Protein AF-A0A2D4HIG0-F1 (afdb_monomer)

Nearest PDB structures (foldseek):
  9c3c-assembly1_b  TM=1.546E-01  e=6.619E+00  Oryctolagus cuniculus
  8yt8-assembly1_B  TM=1.401E-01  e=5.449E+00  Mus musculus

Secondary structure (DSSP, 8-state):
--------------PPP--------PPPPPPEEETTTTEEEETTTTEEEESSS--SS-EE--S---B-TTT-PBPPHHHHHHHHHHHHHHHTTPPPP------------------------

Organism: NCBI:txid129467

pLDDT: mean 74.49, std 21.29, range [37.88, 96.81]

Foldseek 3Di:
DDDDDDDDDDDDDDDDPPPPDDDDDDDQDDWDQPPPRQWTARPVQQWIDGDPDDDPDTDGHAPDWDADPPVRDTDDRVVVVVVVVVCCVVCPPPDDDPPPPPPPDDPPPPDDDDDDDDDDD

Mean predicted aligned error: 17.9 Å

Sequence (121 aa):
LLLPDDQGSSSPTTGRPEKLAPSSSIPTPEPVCVRGGLYEVDVANSECYPVYWNQSEKIPVMRGQWFIDGTWQPLEEEESNLIEEEHLRCFKGQQMQNFDTNVSKPIDRKEGGAQQLPLHS

Radius of gyration: 35.93 Å; Cα contacts (8 Å, |Δi|>4): 70; chains: 1; bounding box: 53×101×117 Å

Structure (mmCIF, N/CA/C/O backbone):
data_AF-A0A2D4HIG0-F1
#
_entry.id   AF-A0A2D4HIG0-F1
#
loop_
_atom_site.group_PDB
_atom_site.id
_atom_site.type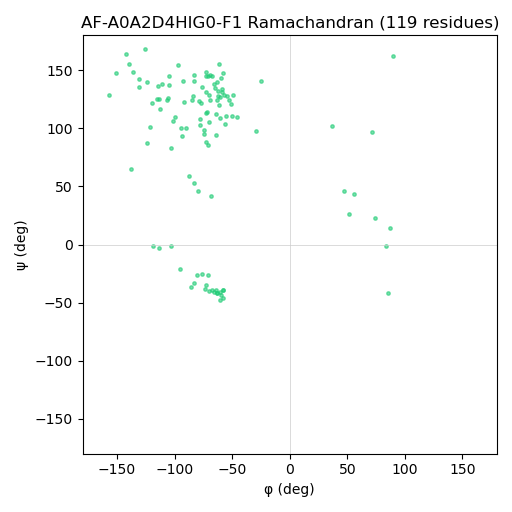_symbol
_atom_site.label_atom_id
_atom_site.label_alt_id
_atom_site.label_comp_id
_atom_site.label_asym_id
_atom_site.label_entity_id
_atom_site.label_seq_id
_atom_site.pdbx_PDB_ins_code
_atom_site.Cartn_x
_atom_site.Cartn_y
_atom_site.Cartn_z
_atom_site.occupancy
_atom_site.B_iso_or_equiv
_atom_site.auth_seq_id
_atom_site.auth_comp_id
_atom_site.auth_asym_id
_atom_site.auth_atom_id
_atom_site.pdbx_PDB_model_num
ATOM 1 N N . LEU A 1 1 ? 20.615 45.835 68.798 1.00 44.66 1 LEU A N 1
ATOM 2 C CA . LEU A 1 1 ? 19.617 44.745 68.695 1.00 44.66 1 LEU A CA 1
ATOM 3 C C . LEU A 1 1 ? 18.309 45.431 68.315 1.00 44.66 1 LEU A C 1
ATOM 5 O O . LEU A 1 1 ? 17.850 46.205 69.134 1.00 44.66 1 LEU A O 1
ATOM 9 N N . LEU A 1 2 ? 17.726 45.379 67.121 1.00 43.97 2 LEU A N 1
ATOM 10 C CA . LEU A 1 2 ? 17.791 44.534 65.923 1.00 43.97 2 LEU A CA 1
ATOM 11 C C . LEU A 1 2 ? 17.412 45.449 64.724 1.00 43.97 2 LEU A C 1
ATOM 13 O O . LEU A 1 2 ? 16.592 46.346 64.907 1.00 43.97 2 LEU A O 1
ATOM 17 N N . LEU A 1 3 ? 17.976 45.223 63.533 1.00 51.88 3 LEU A N 1
ATOM 18 C CA . LEU A 1 3 ? 17.460 45.749 62.252 1.00 51.88 3 LEU A CA 1
ATOM 19 C C . LEU A 1 3 ? 16.343 44.823 61.732 1.00 51.88 3 LEU A C 1
ATOM 21 O O . LEU A 1 3 ? 16.431 43.617 61.976 1.00 51.88 3 LEU A O 1
ATOM 25 N N . PRO A 1 4 ? 15.318 45.368 61.054 1.00 56.06 4 PRO A N 1
ATOM 26 C CA . PRO A 1 4 ? 14.810 44.786 59.788 1.00 56.06 4 PRO A CA 1
ATOM 27 C C . PRO A 1 4 ? 14.393 45.886 58.772 1.00 56.06 4 PRO A C 1
ATOM 29 O O . PRO A 1 4 ? 14.202 47.030 59.178 1.00 56.06 4 PRO A O 1
ATOM 32 N N . ASP A 1 5 ? 14.190 45.719 57.462 1.00 47.59 5 ASP A N 1
ATOM 33 C CA . ASP A 1 5 ? 14.304 44.656 56.441 1.00 47.59 5 ASP A CA 1
ATOM 34 C C . ASP A 1 5 ? 14.449 45.415 55.090 1.00 47.59 5 ASP A C 1
ATOM 36 O O . ASP A 1 5 ? 13.863 46.483 54.906 1.00 47.59 5 ASP A O 1
ATOM 40 N N . ASP A 1 6 ? 15.456 45.099 54.278 1.00 48.84 6 ASP A N 1
ATOM 41 C CA . ASP A 1 6 ? 15.392 44.327 53.018 1.00 48.84 6 ASP A CA 1
ATOM 42 C C . ASP A 1 6 ? 14.744 45.014 51.787 1.00 48.84 6 ASP A C 1
ATOM 44 O O . ASP A 1 6 ? 13.535 45.072 51.586 1.00 48.84 6 ASP A O 1
ATOM 48 N N . GLN A 1 7 ? 15.646 45.563 50.967 1.00 42.78 7 GLN A N 1
ATOM 49 C CA . GLN A 1 7 ? 15.738 45.475 49.505 1.00 42.78 7 GLN A CA 1
ATOM 50 C C . GLN A 1 7 ? 14.446 45.456 48.651 1.00 42.78 7 GLN A C 1
ATOM 52 O O . GLN A 1 7 ? 13.841 44.426 48.366 1.00 42.78 7 GLN A O 1
ATOM 57 N N . GLY A 1 8 ? 14.128 46.610 48.051 1.00 43.75 8 GLY A N 1
ATOM 58 C CA . GLY A 1 8 ? 13.268 46.681 46.869 1.00 43.75 8 GLY A CA 1
ATOM 59 C C . GLY A 1 8 ? 13.974 46.106 45.635 1.00 43.75 8 GLY A C 1
ATOM 60 O O . GLY A 1 8 ? 14.852 46.753 45.066 1.00 43.75 8 GLY A O 1
ATOM 61 N N . SER A 1 9 ? 13.581 44.902 45.219 1.00 46.81 9 SER A N 1
ATOM 62 C CA . SER A 1 9 ? 13.991 44.275 43.957 1.00 46.81 9 SER A CA 1
ATOM 63 C C . SER A 1 9 ? 12.893 44.449 42.903 1.00 46.81 9 SER A C 1
ATOM 65 O O . SER A 1 9 ? 11.812 43.865 42.995 1.00 46.81 9 SER A O 1
ATOM 67 N N . SER A 1 10 ? 13.157 45.278 41.894 1.00 49.78 10 SER A N 1
ATOM 68 C CA . SER A 1 10 ? 12.337 45.402 40.691 1.00 49.78 10 SER A CA 1
ATOM 69 C C . SER A 1 10 ? 12.627 44.232 39.746 1.00 49.78 10 SER A C 1
ATOM 71 O O . SER A 1 10 ? 13.676 44.162 39.111 1.00 49.78 10 SER A O 1
ATOM 73 N N . SER A 1 11 ? 11.679 43.304 39.622 1.00 50.84 11 SER A N 1
ATOM 74 C CA . SER A 1 11 ? 11.729 42.265 38.588 1.00 50.84 11 SER A CA 1
ATOM 75 C C . SER A 1 11 ? 11.125 42.799 37.283 1.00 50.84 11 SER A C 1
ATOM 77 O O . SER A 1 11 ? 9.965 43.219 37.294 1.00 50.84 11 SER A O 1
ATOM 79 N N . PRO A 1 12 ? 11.837 42.777 36.143 1.00 48.09 12 PRO A N 1
ATOM 80 C CA . PRO A 1 12 ? 11.195 42.952 34.851 1.00 48.09 12 PRO A CA 1
ATOM 81 C C . PRO A 1 12 ? 10.347 41.711 34.557 1.00 48.09 12 PRO A C 1
ATOM 83 O O . PRO A 1 12 ? 10.836 40.580 34.577 1.00 48.09 12 PRO A O 1
ATOM 86 N N . THR A 1 13 ? 9.055 41.927 34.302 1.00 41.81 13 THR A N 1
ATOM 87 C CA . THR A 1 13 ? 8.143 40.872 33.859 1.00 41.81 13 THR A CA 1
ATOM 88 C C . THR A 1 13 ? 8.666 40.322 32.531 1.00 41.81 13 THR A C 1
ATOM 90 O O . THR A 1 13 ? 8.712 41.012 31.512 1.00 41.81 13 THR A O 1
ATOM 93 N N . THR A 1 14 ? 9.186 39.098 32.576 1.00 42.59 14 THR A N 1
ATOM 94 C CA . THR A 1 14 ? 9.633 38.365 31.394 1.00 42.59 14 THR A CA 1
ATOM 95 C C . THR A 1 14 ? 8.403 38.112 30.537 1.00 42.59 14 THR A C 1
ATOM 97 O O . THR A 1 14 ? 7.489 37.392 30.940 1.00 42.59 14 THR A O 1
ATOM 100 N N . GLY A 1 15 ? 8.372 38.756 29.369 1.00 44.25 15 GLY A N 1
ATOM 101 C CA . GLY A 1 15 ? 7.360 38.537 28.350 1.00 44.25 15 GLY A CA 1
ATOM 102 C C . GLY A 1 15 ? 7.231 37.046 28.059 1.00 44.25 15 GLY A C 1
ATOM 103 O O . GLY A 1 15 ? 8.198 36.376 27.700 1.00 44.25 15 GLY A O 1
ATOM 104 N N . ARG A 1 16 ? 6.019 36.530 28.259 1.00 48.78 16 ARG A N 1
ATOM 105 C CA . ARG A 1 16 ? 5.599 35.195 27.839 1.00 48.78 16 ARG A CA 1
ATOM 106 C C . ARG A 1 16 ? 5.918 35.057 26.346 1.00 48.78 16 ARG A C 1
ATOM 108 O O . ARG A 1 16 ? 5.435 35.895 25.585 1.00 48.78 16 ARG A O 1
ATOM 115 N N . PRO A 1 17 ? 6.687 34.050 25.900 1.00 49.22 17 PRO A N 1
ATOM 116 C CA . PRO A 1 17 ? 6.849 33.833 24.475 1.00 49.22 17 PRO A CA 1
ATOM 117 C C . PRO A 1 17 ? 5.463 33.534 23.905 1.00 49.22 17 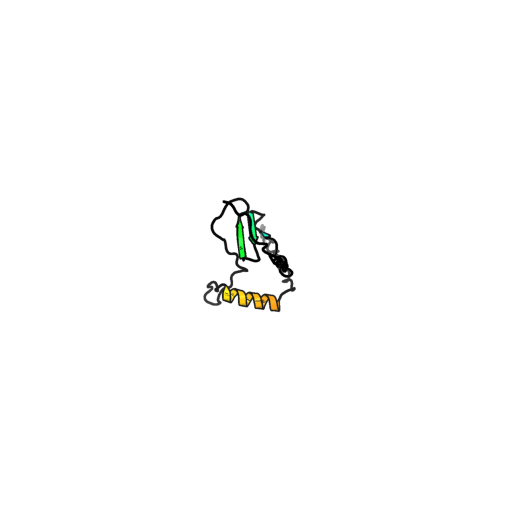PRO A C 1
ATOM 119 O O . PRO A 1 17 ? 4.782 32.600 24.344 1.00 49.22 17 PRO A O 1
ATOM 122 N N . GLU A 1 18 ? 5.014 34.373 22.974 1.00 55.12 18 GLU A N 1
ATOM 123 C CA . GLU A 1 18 ? 3.879 34.057 22.124 1.00 55.12 18 GLU A CA 1
ATOM 124 C C . GLU A 1 18 ? 4.210 32.733 21.442 1.00 55.12 18 GLU A C 1
ATOM 126 O O . GLU A 1 18 ? 5.154 32.613 20.660 1.00 55.12 18 GLU A O 1
ATOM 131 N N . LYS A 1 19 ? 3.480 31.692 21.837 1.00 52.06 19 LYS A N 1
ATOM 132 C CA . LYS A 1 19 ? 3.554 30.371 21.235 1.00 52.06 19 LYS A CA 1
ATOM 133 C C . LYS A 1 19 ? 3.085 30.525 19.793 1.00 52.06 19 LYS A C 1
ATOM 135 O O . LYS A 1 19 ? 1.885 30.505 19.537 1.00 52.06 19 LYS A O 1
ATOM 140 N N . LEU A 1 20 ? 4.042 30.717 18.886 1.00 55.50 20 LEU A N 1
ATOM 141 C CA . LEU A 1 20 ? 3.874 30.569 17.445 1.00 55.50 20 LEU A CA 1
ATOM 142 C C . LEU A 1 20 ? 3.108 29.262 17.216 1.00 55.50 20 LEU A C 1
ATOM 144 O O . LEU A 1 20 ? 3.606 28.175 17.514 1.00 55.50 20 LEU A O 1
ATOM 148 N N . ALA A 1 21 ? 1.852 29.380 16.791 1.00 58.62 21 ALA A N 1
ATOM 149 C CA . ALA A 1 21 ? 1.050 28.233 16.409 1.00 58.62 21 ALA A CA 1
ATOM 150 C C . ALA A 1 21 ? 1.757 27.545 15.230 1.00 58.62 21 ALA A C 1
ATOM 152 O O . ALA A 1 21 ? 2.088 28.235 14.261 1.00 58.62 21 ALA A O 1
ATOM 153 N N . PRO A 1 22 ? 2.038 26.232 15.289 1.00 58.94 22 PRO A N 1
ATOM 154 C CA . PRO A 1 22 ? 2.613 25.560 14.142 1.00 58.94 22 PRO A CA 1
ATOM 155 C C . PRO A 1 22 ? 1.630 25.627 12.968 1.00 58.94 22 PRO A C 1
ATOM 157 O O . PRO A 1 22 ? 0.428 25.401 13.111 1.00 58.94 22 PRO A O 1
ATOM 160 N N . SER A 1 23 ? 2.213 26.017 11.839 1.00 59.41 23 SER A N 1
ATOM 161 C CA . SER A 1 23 ? 1.733 26.009 10.459 1.00 59.41 23 SER A CA 1
ATOM 162 C C . SER A 1 23 ? 0.646 24.981 10.156 1.00 59.41 23 SER A C 1
ATOM 164 O O . SER A 1 23 ? 0.749 23.836 10.586 1.00 59.41 23 SER A O 1
ATOM 166 N N . SER A 1 24 ? -0.324 25.395 9.333 1.00 62.47 24 SER A N 1
ATOM 167 C CA . SER A 1 24 ? -1.371 24.580 8.704 1.00 62.47 24 SER A CA 1
ATOM 168 C C . SER A 1 24 ? -0.938 23.131 8.457 1.00 62.47 24 SER A C 1
ATOM 170 O O . SER A 1 24 ? -0.270 22.830 7.465 1.00 62.47 24 SER A O 1
ATOM 172 N N . SER A 1 25 ? -1.310 22.235 9.368 1.00 66.56 25 SER A N 1
ATOM 173 C CA . SER A 1 25 ? -1.100 20.804 9.210 1.00 66.56 25 SER A CA 1
ATOM 174 C C . SER A 1 25 ? -2.088 20.302 8.165 1.00 66.56 25 SER A C 1
ATOM 176 O O . SER A 1 25 ? -3.299 20.337 8.396 1.00 66.56 25 SER A O 1
ATOM 178 N N . ILE A 1 26 ? -1.586 19.863 7.012 1.00 72.06 26 ILE A N 1
ATOM 179 C CA . ILE A 1 26 ? -2.381 19.050 6.087 1.00 72.06 26 ILE A CA 1
ATOM 180 C C . ILE A 1 26 ? -2.901 17.852 6.900 1.00 72.06 26 ILE A C 1
ATOM 182 O O . ILE A 1 26 ? -2.094 17.223 7.590 1.00 72.06 26 ILE A O 1
ATOM 186 N N . PRO A 1 27 ? -4.215 17.562 6.893 1.00 76.44 27 PRO A N 1
ATOM 187 C CA . PRO A 1 27 ? -4.746 16.440 7.650 1.00 76.44 27 PRO A CA 1
ATOM 188 C C . PRO A 1 27 ? -4.143 15.145 7.109 1.00 76.44 27 PRO A C 1
ATOM 190 O O . PRO A 1 27 ? -4.164 14.895 5.902 1.00 76.44 27 PRO A O 1
ATOM 193 N N . THR A 1 28 ? -3.584 14.336 8.004 1.00 79.88 28 THR A N 1
ATOM 194 C CA . THR A 1 28 ? -3.172 12.973 7.676 1.00 79.88 28 THR A CA 1
ATOM 195 C C . THR A 1 28 ? -4.413 12.163 7.293 1.00 79.88 28 THR A C 1
ATOM 197 O O . THR A 1 28 ? -5.461 12.354 7.919 1.00 79.88 28 THR A O 1
ATOM 200 N N . PRO A 1 29 ? -4.336 11.294 6.271 1.00 86.06 29 PRO A N 1
ATOM 201 C CA . PRO A 1 29 ? -5.469 10.462 5.882 1.00 86.06 29 PRO A CA 1
ATOM 202 C C . PRO A 1 29 ? -5.895 9.559 7.045 1.00 86.06 29 PRO A C 1
ATOM 204 O O . PRO A 1 29 ? -5.052 9.080 7.802 1.00 86.06 29 PRO A O 1
ATOM 207 N N . GLU A 1 30 ? -7.201 9.334 7.188 1.00 92.75 30 GLU A N 1
ATOM 208 C CA . GLU A 1 30 ? -7.709 8.383 8.177 1.00 92.75 30 GLU A CA 1
ATOM 209 C C . GLU A 1 30 ? -7.359 6.938 7.772 1.00 92.75 30 GLU A C 1
ATOM 211 O O . GLU A 1 30 ? -7.340 6.631 6.572 1.00 92.75 30 GLU A O 1
ATOM 216 N N . PRO A 1 31 ? -7.088 6.045 8.743 1.00 93.25 31 PRO A N 1
ATOM 217 C CA . PRO A 1 31 ? -6.837 4.635 8.468 1.00 93.25 31 PRO A CA 1
ATOM 218 C C . PRO A 1 31 ? -8.000 3.958 7.735 1.00 93.25 31 PRO A C 1
ATOM 220 O O . PRO A 1 31 ? -9.171 4.279 7.940 1.00 93.25 31 PRO A O 1
ATOM 223 N N . VAL A 1 32 ? -7.677 2.984 6.886 1.00 95.38 32 VAL A N 1
ATOM 224 C CA . VAL A 1 32 ? -8.653 2.291 6.034 1.00 95.38 32 VAL A CA 1
ATOM 225 C C . VAL A 1 32 ? -8.917 0.882 6.554 1.00 95.38 32 VAL A C 1
ATOM 227 O O . VAL A 1 32 ? -7.999 0.070 6.654 1.00 95.38 32 VAL A O 1
ATOM 230 N N . CYS A 1 33 ? -10.184 0.552 6.812 1.00 95.69 33 CYS A N 1
ATOM 231 C CA . CYS A 1 33 ? -10.595 -0.811 7.151 1.00 95.69 33 CYS A CA 1
ATOM 232 C C . CYS A 1 33 ? -10.490 -1.749 5.939 1.00 95.69 33 CYS A C 1
ATOM 234 O O . CYS A 1 33 ? -11.072 -1.491 4.883 1.00 95.69 33 CYS A O 1
ATOM 236 N N . VAL A 1 34 ? -9.824 -2.891 6.108 1.00 94.81 34 VAL A N 1
ATOM 237 C CA . VAL A 1 34 ? -9.653 -3.917 5.068 1.00 94.81 34 VAL A CA 1
ATOM 238 C C . VAL A 1 34 ? -10.127 -5.291 5.542 1.00 94.81 34 VAL A C 1
ATOM 240 O O . VAL A 1 34 ? -10.417 -5.511 6.719 1.00 94.81 34 VAL A O 1
ATOM 243 N N . ARG A 1 35 ? -10.250 -6.236 4.597 1.00 94.81 35 ARG A N 1
ATOM 244 C CA . ARG A 1 35 ? -10.676 -7.630 4.844 1.00 94.81 35 ARG A CA 1
ATOM 245 C C . ARG A 1 35 ? -11.921 -7.744 5.742 1.00 94.81 35 ARG A C 1
ATOM 247 O O . ARG A 1 35 ? -11.949 -8.544 6.671 1.00 94.81 35 ARG A O 1
ATOM 254 N N . GLY A 1 36 ? -12.944 -6.932 5.472 1.00 95.12 36 GLY A N 1
ATOM 255 C CA . GLY A 1 36 ? -14.197 -6.949 6.236 1.00 95.12 36 GLY A CA 1
ATOM 256 C C . GLY A 1 36 ? -14.109 -6.318 7.630 1.00 95.12 36 GLY A C 1
ATOM 257 O O . GLY A 1 36 ? -14.922 -6.656 8.481 1.00 95.12 36 GLY A O 1
ATOM 258 N N . GLY A 1 37 ? -13.138 -5.429 7.873 1.00 96.06 37 GLY A N 1
ATOM 259 C CA . GLY A 1 37 ? -12.986 -4.715 9.148 1.00 96.06 37 GLY A CA 1
ATOM 260 C C . GLY A 1 37 ? -12.171 -5.467 10.198 1.00 96.06 37 GLY A C 1
ATOM 261 O O . GLY A 1 37 ? -12.197 -5.107 11.367 1.00 96.06 37 GLY A O 1
ATOM 262 N N . LEU A 1 38 ? -11.451 -6.518 9.800 1.00 96.69 38 LEU A N 1
ATOM 263 C CA . LEU A 1 38 ? -10.537 -7.231 10.698 1.00 96.69 38 LEU A CA 1
ATOM 264 C C . LEU A 1 38 ? -9.232 -6.466 10.933 1.00 96.69 38 LEU A C 1
ATOM 266 O O . LEU A 1 38 ? -8.585 -6.673 11.959 1.00 96.69 38 LEU A O 1
ATOM 270 N N . TYR A 1 39 ? -8.855 -5.611 9.981 1.00 96.75 39 TYR A N 1
ATOM 271 C CA . TYR A 1 39 ? -7.631 -4.822 10.022 1.00 96.75 39 TYR A CA 1
ATOM 272 C C . TYR A 1 39 ? -7.897 -3.381 9.595 1.00 96.75 39 TYR A C 1
ATOM 274 O O . TYR A 1 39 ? -8.729 -3.141 8.716 1.00 96.75 39 TYR A O 1
ATOM 282 N N . GLU A 1 40 ? -7.133 -2.461 10.164 1.00 96.00 40 GLU A N 1
ATOM 283 C CA . GLU A 1 40 ? -7.002 -1.070 9.747 1.00 96.00 40 GLU A CA 1
ATOM 284 C C . GLU A 1 40 ? -5.606 -0.849 9.165 1.00 96.00 40 GLU A C 1
ATOM 286 O O . GLU A 1 40 ? -4.612 -1.356 9.686 1.00 96.00 40 GLU A O 1
ATOM 291 N N . VAL A 1 41 ? -5.532 -0.109 8.064 1.00 95.75 41 VAL A N 1
ATOM 292 C CA . VAL A 1 41 ? -4.276 0.244 7.403 1.00 95.75 41 VAL A CA 1
ATOM 293 C C . VAL A 1 41 ? -4.057 1.742 7.529 1.00 95.75 41 VAL A C 1
ATOM 295 O O . VAL A 1 41 ? -4.831 2.530 6.984 1.00 95.75 41 VAL A O 1
ATOM 298 N N . ASP A 1 42 ? -2.986 2.128 8.215 1.00 94.25 42 ASP A N 1
ATOM 299 C CA . ASP A 1 42 ? -2.448 3.480 8.162 1.00 94.25 42 ASP A CA 1
ATOM 300 C C . ASP A 1 42 ? -1.656 3.635 6.861 1.00 94.25 42 ASP A C 1
ATOM 302 O O . ASP A 1 42 ? -0.531 3.153 6.715 1.00 94.25 42 ASP A O 1
ATOM 306 N N . VAL A 1 43 ? -2.275 4.306 5.892 1.00 91.50 43 VAL A N 1
ATOM 307 C CA . VAL A 1 43 ? -1.694 4.527 4.564 1.00 91.50 43 VAL A CA 1
ATOM 308 C C . VAL A 1 43 ? -0.529 5.518 4.612 1.00 91.50 43 VAL A C 1
ATOM 310 O O . VAL A 1 43 ? 0.344 5.459 3.754 1.00 91.50 43 VAL A O 1
ATOM 313 N N . ALA A 1 44 ? -0.495 6.429 5.589 1.00 90.94 44 ALA A N 1
ATOM 314 C CA . ALA A 1 44 ? 0.579 7.413 5.692 1.00 90.94 44 ALA A CA 1
ATOM 315 C C . ALA A 1 44 ? 1.891 6.771 6.159 1.00 90.94 44 ALA A C 1
ATOM 317 O O . ALA A 1 44 ? 2.959 7.185 5.714 1.00 90.94 44 ALA A O 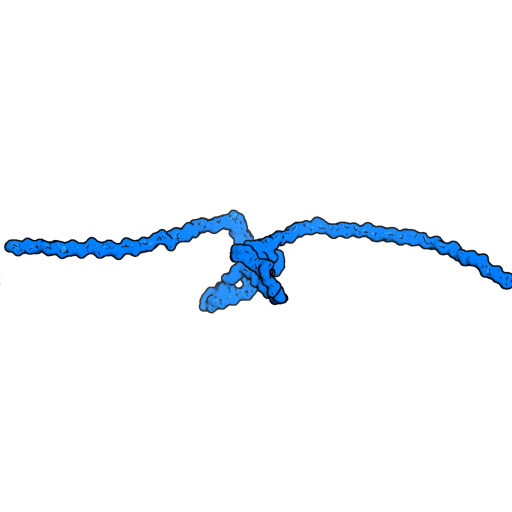1
ATOM 318 N N . ASN A 1 45 ? 1.798 5.764 7.031 1.00 91.69 45 ASN A N 1
ATOM 319 C CA . ASN A 1 45 ? 2.953 5.053 7.581 1.00 91.69 45 ASN A CA 1
ATOM 320 C C . ASN A 1 45 ? 3.194 3.673 6.950 1.00 91.69 45 ASN A C 1
ATOM 322 O O . ASN A 1 45 ? 4.164 3.014 7.312 1.00 91.69 45 ASN A O 1
ATOM 326 N N . SER A 1 46 ? 2.346 3.234 6.014 1.00 92.81 46 SER A N 1
ATOM 327 C CA . SER A 1 46 ? 2.407 1.897 5.403 1.00 92.81 46 SER A CA 1
ATOM 328 C C . SER A 1 46 ? 2.353 0.765 6.434 1.00 92.81 46 SER A C 1
ATOM 330 O O . SER A 1 46 ? 3.085 -0.222 6.349 1.00 92.81 46 SER A O 1
ATOM 332 N N . GLU A 1 47 ? 1.469 0.892 7.421 1.00 95.19 47 GLU A N 1
ATOM 333 C CA . GLU A 1 47 ? 1.359 -0.050 8.537 1.00 95.19 47 GLU A CA 1
ATOM 334 C C . GLU A 1 47 ? -0.060 -0.611 8.653 1.00 95.19 47 GLU A C 1
ATOM 336 O O . GLU A 1 47 ? -1.054 0.094 8.491 1.00 95.19 47 GLU A O 1
ATOM 341 N N . CYS A 1 48 ? -0.155 -1.906 8.944 1.00 95.88 48 CYS A N 1
ATOM 342 C CA . CYS A 1 48 ? -1.405 -2.631 9.126 1.00 95.88 48 CYS A CA 1
ATOM 343 C C . CYS A 1 48 ? -1.547 -3.109 10.570 1.00 95.88 48 CYS A C 1
ATOM 345 O O . CYS A 1 48 ? -0.616 -3.667 11.158 1.00 95.88 48 CYS A O 1
ATOM 347 N N . TYR A 1 49 ? -2.749 -2.934 11.110 1.00 95.69 49 TYR A N 1
ATOM 348 C CA . TYR A 1 49 ? -3.082 -3.218 12.494 1.00 95.69 49 TYR A CA 1
ATOM 349 C C . TYR A 1 49 ? -4.354 -4.058 12.589 1.00 95.69 49 TYR A C 1
ATOM 351 O O . TYR A 1 49 ? -5.334 -3.771 11.903 1.00 95.69 49 TYR A O 1
ATOM 359 N N . PRO A 1 50 ? -4.380 -5.102 13.427 1.00 96.31 50 PRO A N 1
ATOM 360 C CA . PRO A 1 50 ? -5.612 -5.821 13.713 1.00 96.31 50 PRO A CA 1
ATOM 361 C C . PRO A 1 50 ? -6.558 -5.013 14.605 1.00 96.31 50 PRO A C 1
ATOM 363 O O . PRO A 1 50 ? -6.125 -4.326 15.525 1.00 96.31 50 PRO A O 1
ATOM 366 N N . VAL A 1 51 ? -7.864 -5.153 14.373 1.00 96.25 51 VAL A N 1
ATOM 367 C CA . VAL A 1 51 ? -8.894 -4.387 15.100 1.00 96.25 51 VAL A CA 1
ATOM 368 C C . VAL A 1 51 ? -9.247 -5.016 16.454 1.00 96.25 51 VAL A C 1
ATOM 370 O O . VAL A 1 51 ? -9.560 -4.312 17.409 1.00 96.25 51 VAL A O 1
ATOM 373 N N . TYR A 1 52 ? -9.208 -6.349 16.560 1.00 96.06 52 TYR A N 1
ATOM 374 C CA . TYR A 1 52 ? -9.787 -7.069 17.709 1.00 96.06 52 TYR A CA 1
ATOM 375 C C . TYR A 1 52 ? -8.777 -7.790 18.605 1.00 96.06 52 TYR A C 1
ATOM 377 O O . TYR A 1 52 ? -9.168 -8.392 19.605 1.00 96.06 52 TYR A O 1
ATOM 385 N N . TRP A 1 53 ? -7.492 -7.769 18.265 1.00 96.50 53 TRP A N 1
ATOM 386 C CA . TRP A 1 53 ? -6.445 -8.371 19.084 1.00 96.50 53 TRP A CA 1
ATOM 387 C C . TRP A 1 53 ? -5.216 -7.480 19.111 1.00 96.50 53 TRP A C 1
ATOM 389 O O . TRP A 1 53 ? -4.985 -6.693 18.202 1.00 96.50 53 TRP A O 1
ATOM 399 N N . ASN A 1 54 ? -4.414 -7.620 20.160 1.00 94.06 54 ASN A N 1
ATOM 400 C CA . ASN A 1 54 ? -3.181 -6.859 20.284 1.00 94.06 54 ASN A CA 1
ATOM 401 C C . ASN A 1 54 ? -2.068 -7.576 19.520 1.00 94.06 54 ASN A C 1
ATOM 403 O O . ASN A 1 54 ? -1.809 -8.756 19.760 1.00 94.06 54 ASN A O 1
ATOM 407 N N . GLN A 1 55 ? -1.391 -6.843 18.643 1.00 92.62 55 GLN A N 1
ATOM 408 C CA . GLN A 1 55 ? -0.196 -7.283 17.933 1.00 92.62 55 GLN A CA 1
ATOM 409 C C . GLN A 1 55 ? 0.938 -6.327 18.302 1.00 92.62 55 GLN A C 1
ATOM 411 O O . GLN A 1 55 ? 0.818 -5.119 18.122 1.00 92.62 55 GLN A O 1
ATOM 416 N N . SER A 1 56 ? 2.022 -6.858 18.860 1.00 90.25 56 SER A N 1
ATOM 417 C CA . SER A 1 56 ? 3.189 -6.063 19.263 1.00 90.25 56 SER A CA 1
ATOM 418 C C . SER A 1 56 ? 4.118 -5.731 18.094 1.00 90.25 56 SER A C 1
ATOM 420 O O . SER A 1 56 ? 4.840 -4.740 18.152 1.00 90.25 56 SER A O 1
ATOM 422 N N . GLU A 1 57 ? 4.116 -6.557 17.049 1.00 93.69 57 GLU A N 1
ATOM 423 C CA . GLU A 1 57 ? 4.915 -6.357 15.842 1.00 93.69 57 GLU A CA 1
ATOM 424 C C . GLU A 1 57 ? 4.127 -5.593 14.774 1.00 93.69 57 GLU A C 1
ATOM 426 O O . GLU A 1 57 ? 2.938 -5.836 14.563 1.00 93.69 57 GLU A O 1
ATOM 431 N N . LYS A 1 58 ? 4.808 -4.683 14.079 1.00 89.12 58 LYS A N 1
ATOM 432 C CA . LYS A 1 58 ? 4.237 -3.920 12.971 1.00 89.12 58 LYS A CA 1
ATOM 433 C C . LYS A 1 58 ? 4.140 -4.794 11.726 1.00 89.12 58 LYS A C 1
ATOM 435 O O . LYS A 1 58 ? 5.094 -5.489 11.390 1.00 89.12 58 LYS A O 1
ATOM 440 N N . ILE A 1 59 ? 3.011 -4.726 11.027 1.00 94.19 59 ILE A N 1
ATOM 441 C CA . ILE A 1 59 ? 2.823 -5.424 9.753 1.00 94.19 59 ILE A CA 1
ATOM 442 C C . ILE A 1 59 ? 2.992 -4.390 8.632 1.00 94.19 59 ILE A C 1
ATOM 444 O O . ILE A 1 59 ? 2.094 -3.561 8.464 1.00 94.19 59 ILE A O 1
ATOM 448 N N . PRO A 1 60 ? 4.109 -4.394 7.884 1.00 93.38 60 PRO A N 1
ATOM 449 C CA . PRO A 1 60 ? 4.299 -3.455 6.787 1.00 93.38 60 PRO A CA 1
ATOM 450 C C . PRO A 1 60 ? 3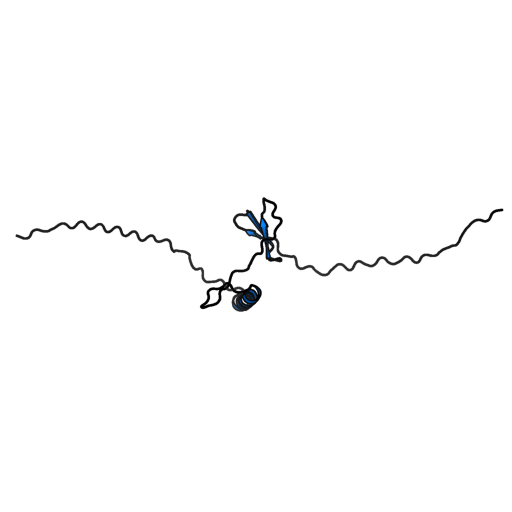.322 -3.747 5.642 1.00 93.38 60 PRO A C 1
ATOM 452 O O . PRO A 1 60 ? 2.987 -4.901 5.359 1.00 93.38 60 PRO A O 1
ATOM 455 N N . VAL A 1 61 ? 2.864 -2.689 4.978 1.00 92.94 61 VAL A N 1
ATOM 456 C CA . VAL A 1 61 ? 1.980 -2.747 3.810 1.00 92.94 61 VAL A CA 1
ATOM 457 C C . VAL A 1 61 ? 2.724 -2.229 2.592 1.00 92.94 61 VAL A C 1
ATOM 459 O O . VAL A 1 61 ? 3.180 -1.094 2.581 1.00 92.94 61 VAL A O 1
ATOM 462 N N . MET A 1 62 ? 2.775 -3.039 1.537 1.00 88.25 62 MET A N 1
ATOM 463 C CA . MET A 1 62 ? 3.390 -2.662 0.264 1.00 88.25 62 MET A CA 1
ATOM 464 C C . MET A 1 62 ? 2.324 -2.353 -0.787 1.00 88.25 62 MET A C 1
ATOM 466 O O . MET A 1 62 ? 1.277 -3.007 -0.854 1.00 88.25 62 MET A O 1
ATOM 470 N N . ARG A 1 63 ? 2.606 -1.384 -1.660 1.00 82.19 63 ARG A N 1
ATOM 471 C CA . ARG A 1 63 ? 1.722 -0.960 -2.756 1.00 82.19 63 ARG A CA 1
ATOM 472 C C . ARG A 1 63 ? 1.879 -1.859 -3.996 1.00 82.19 63 ARG A C 1
ATOM 474 O O . ARG A 1 63 ? 2.089 -1.379 -5.101 1.00 82.19 63 ARG A O 1
ATOM 481 N N . GLY A 1 64 ? 1.755 -3.175 -3.799 1.00 84.88 64 GLY A N 1
ATOM 482 C CA . GLY A 1 64 ? 1.987 -4.205 -4.823 1.00 84.88 64 GLY A CA 1
ATOM 483 C C . GLY A 1 64 ? 3.440 -4.694 -4.881 1.00 84.88 64 GLY A C 1
ATOM 484 O O . GLY A 1 64 ? 4.337 -4.050 -4.349 1.00 84.88 64 GLY A O 1
ATOM 485 N N . GLN A 1 65 ? 3.662 -5.856 -5.504 1.00 90.69 65 GLN A N 1
ATOM 486 C CA . GLN A 1 65 ? 4.985 -6.470 -5.663 1.00 90.69 65 GLN A CA 1
ATOM 487 C C . GLN A 1 65 ? 5.353 -6.525 -7.147 1.00 90.69 65 GLN A C 1
ATOM 489 O O . GLN A 1 65 ? 4.608 -7.098 -7.946 1.00 90.69 65 GLN A O 1
ATOM 494 N N . TRP A 1 66 ? 6.511 -5.971 -7.499 1.00 92.00 66 TRP A N 1
ATOM 495 C CA . TRP A 1 66 ? 7.074 -6.045 -8.847 1.00 92.00 66 TRP A CA 1
ATOM 496 C C . TRP A 1 66 ? 8.102 -7.171 -8.933 1.00 92.00 66 TRP A C 1
ATOM 498 O O . TRP A 1 66 ? 8.688 -7.560 -7.919 1.00 92.00 66 TRP A O 1
ATOM 508 N N . PHE A 1 67 ? 8.300 -7.704 -10.139 1.00 94.75 67 PHE A N 1
ATOM 509 C CA . PHE A 1 67 ? 9.198 -8.827 -10.389 1.00 94.75 67 PHE A CA 1
ATOM 510 C C . PHE A 1 67 ? 10.123 -8.537 -11.565 1.00 94.75 67 PHE A C 1
ATOM 512 O O . PHE A 1 67 ? 9.706 -7.948 -12.563 1.00 94.75 67 PHE A O 1
ATOM 519 N N . ILE A 1 68 ? 11.370 -8.987 -11.447 1.00 95.19 68 ILE A N 1
ATOM 520 C CA . ILE A 1 68 ? 12.370 -8.881 -12.511 1.00 95.19 68 I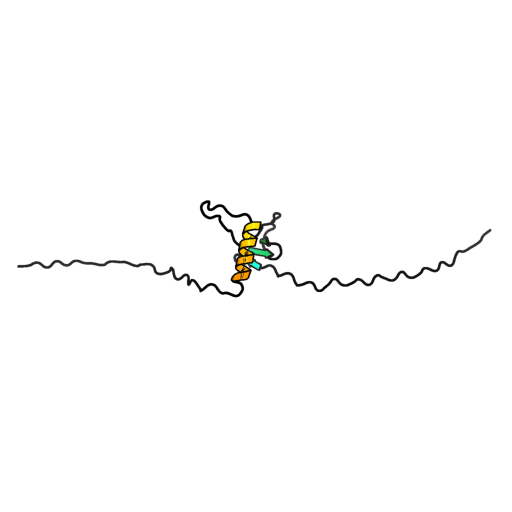LE A CA 1
ATOM 521 C C . ILE A 1 68 ? 12.035 -9.884 -13.620 1.00 95.19 68 ILE A C 1
ATOM 523 O O . ILE A 1 68 ? 11.821 -11.071 -13.356 1.00 95.19 68 ILE A O 1
ATOM 527 N N . ASP A 1 69 ? 12.034 -9.420 -14.869 1.00 95.25 69 ASP A N 1
ATOM 528 C CA . ASP A 1 69 ? 11.827 -10.297 -16.019 1.00 95.25 69 ASP A CA 1
ATOM 529 C C . ASP A 1 69 ? 12.991 -11.293 -16.178 1.00 95.25 69 ASP A C 1
ATOM 531 O O . ASP A 1 69 ? 14.165 -10.967 -15.998 1.00 95.25 69 ASP A O 1
ATOM 535 N N . GLY A 1 70 ? 12.661 -12.544 -16.486 1.00 96.81 70 GLY A N 1
ATOM 536 C CA . GLY A 1 70 ? 13.607 -13.657 -16.582 1.00 96.81 70 GLY A CA 1
ATOM 537 C C . GLY A 1 70 ? 13.924 -14.358 -15.256 1.00 96.81 70 GLY A C 1
ATOM 538 O O . GLY A 1 70 ? 13.961 -15.589 -15.238 1.00 96.81 70 GLY A O 1
ATOM 539 N N . THR A 1 71 ? 14.110 -13.636 -14.145 1.00 95.81 71 THR A N 1
ATOM 540 C CA . THR A 1 71 ? 14.381 -14.265 -12.832 1.00 95.81 71 THR A CA 1
ATOM 541 C C . THR A 1 71 ? 13.132 -14.450 -11.976 1.00 95.81 71 THR A C 1
ATOM 543 O O . THR A 1 71 ? 13.146 -15.293 -11.081 1.00 95.81 71 THR A O 1
ATOM 546 N N . TRP A 1 72 ? 12.056 -13.698 -12.247 1.00 95.62 72 TRP A N 1
ATOM 547 C CA . TRP A 1 72 ? 10.821 -13.674 -11.450 1.00 95.62 72 TRP A CA 1
ATOM 548 C C . TRP A 1 72 ? 11.069 -13.433 -9.958 1.00 95.62 72 TRP A C 1
ATOM 550 O O . TRP A 1 72 ? 10.292 -13.861 -9.105 1.00 95.62 72 TRP A O 1
ATOM 560 N N . GLN A 1 73 ? 12.174 -12.767 -9.632 1.00 96.56 73 GLN A N 1
ATOM 561 C CA . GLN A 1 73 ? 12.493 -12.416 -8.259 1.00 96.56 73 GLN A CA 1
ATOM 562 C C . GLN A 1 73 ? 11.754 -11.138 -7.874 1.00 96.56 73 GLN A C 1
ATOM 564 O O . GLN A 1 73 ? 11.642 -10.242 -8.718 1.00 96.56 73 GLN A O 1
ATOM 569 N N . PRO A 1 74 ? 11.233 -11.063 -6.635 1.00 94.50 74 PRO A N 1
ATOM 570 C CA . PRO A 1 74 ? 10.636 -9.841 -6.133 1.00 94.50 74 PRO A CA 1
ATOM 571 C C . PRO A 1 74 ? 11.682 -8.732 -6.178 1.00 94.50 74 PRO A C 1
ATOM 573 O O . PRO A 1 74 ? 12.822 -8.925 -5.760 1.00 94.50 74 PRO A O 1
ATOM 576 N N . LEU A 1 75 ? 11.284 -7.601 -6.739 1.00 94.62 75 LEU A N 1
ATOM 577 C CA . LEU A 1 75 ? 12.084 -6.394 -6.746 1.00 94.62 75 LEU A CA 1
ATOM 578 C C . LEU A 1 75 ? 12.097 -5.777 -5.341 1.00 94.62 75 LEU A C 1
ATOM 580 O O . LEU A 1 75 ? 11.101 -5.876 -4.615 1.00 94.62 75 LEU A O 1
ATOM 584 N N . GLU A 1 76 ? 13.202 -5.123 -4.988 1.00 92.69 76 GLU A N 1
ATOM 585 C CA . GLU A 1 76 ? 13.302 -4.359 -3.745 1.00 92.69 76 GLU A CA 1
ATOM 586 C C . GLU A 1 76 ? 12.278 -3.211 -3.729 1.00 92.69 76 GLU A C 1
ATOM 588 O O . GLU A 1 76 ? 11.789 -2.743 -4.770 1.00 92.69 76 GLU A O 1
ATOM 593 N N . GLU A 1 77 ? 11.909 -2.771 -2.527 1.00 91.12 77 GLU A N 1
ATOM 594 C CA . GLU A 1 77 ? 10.842 -1.788 -2.343 1.00 91.12 77 GLU A CA 1
ATOM 595 C C . GLU A 1 77 ? 11.217 -0.425 -2.934 1.00 91.12 77 GLU A C 1
ATOM 597 O O . GLU A 1 77 ? 10.399 0.210 -3.597 1.00 91.12 77 GLU A O 1
ATOM 602 N N . GLU A 1 78 ? 12.464 0.015 -2.769 1.00 92.25 78 GLU A N 1
ATOM 603 C CA . GLU A 1 78 ? 12.927 1.304 -3.278 1.00 92.25 78 GLU A CA 1
ATOM 604 C C . GLU A 1 78 ? 12.809 1.392 -4.803 1.00 92.25 78 GLU A C 1
ATOM 606 O O . GLU A 1 78 ? 12.380 2.415 -5.334 1.00 92.25 78 GLU A O 1
ATOM 611 N N . GLU A 1 79 ? 13.133 0.315 -5.516 1.00 93.88 79 GLU A N 1
ATOM 612 C CA . GLU A 1 79 ? 13.001 0.258 -6.974 1.00 93.88 79 GLU A CA 1
ATOM 613 C C . GLU A 1 79 ? 11.531 0.132 -7.401 1.00 93.88 79 GLU A C 1
ATOM 615 O O . GLU A 1 79 ? 11.096 0.773 -8.360 1.00 93.88 79 GLU A O 1
ATOM 620 N N . SER A 1 80 ? 10.742 -0.641 -6.649 1.00 92.62 80 SER A N 1
ATOM 621 C CA . SER A 1 80 ? 9.290 -0.752 -6.831 1.00 92.62 80 SER A CA 1
ATOM 622 C C . SER A 1 80 ? 8.595 0.609 -6.711 1.00 92.62 80 SER A C 1
ATOM 624 O O . SER A 1 80 ? 7.697 0.921 -7.496 1.00 92.62 80 SER A O 1
ATOM 626 N N . ASN A 1 81 ? 9.047 1.451 -5.778 1.00 91.00 81 ASN A N 1
ATOM 627 C CA . ASN A 1 81 ? 8.525 2.800 -5.581 1.00 91.00 81 ASN A CA 1
ATOM 628 C C . ASN A 1 81 ? 8.784 3.698 -6.796 1.00 91.00 81 ASN A C 1
ATOM 630 O O . ASN A 1 81 ? 7.882 4.426 -7.202 1.00 91.00 81 ASN A O 1
ATOM 634 N N . LEU A 1 82 ? 9.952 3.598 -7.440 1.00 93.88 82 LEU A N 1
ATOM 635 C CA . LEU A 1 82 ? 10.247 4.358 -8.664 1.00 93.88 82 LEU A CA 1
ATOM 636 C C . LEU A 1 82 ? 9.305 3.980 -9.815 1.00 93.88 82 LEU A C 1
ATOM 638 O O . LEU A 1 82 ? 8.812 4.848 -10.538 1.00 93.88 82 LEU A O 1
ATOM 642 N N . ILE A 1 83 ? 9.030 2.682 -9.977 1.00 93.25 83 ILE A N 1
ATOM 643 C CA . ILE A 1 83 ? 8.089 2.186 -10.992 1.00 93.25 83 ILE A CA 1
ATOM 644 C C . ILE A 1 83 ? 6.684 2.719 -10.716 1.00 93.25 83 ILE A C 1
ATOM 646 O O . ILE A 1 83 ? 5.964 3.110 -11.637 1.00 93.25 83 ILE A O 1
ATOM 650 N N . GLU A 1 84 ? 6.283 2.732 -9.453 1.00 89.75 84 GLU A N 1
ATOM 651 C CA . GLU A 1 84 ? 4.971 3.201 -9.041 1.00 89.75 84 GLU A CA 1
ATOM 652 C C . GLU A 1 84 ? 4.818 4.725 -9.186 1.00 89.75 84 GLU A C 1
ATOM 654 O O . GLU A 1 84 ? 3.777 5.203 -9.639 1.00 89.75 84 GLU A O 1
ATOM 659 N N . GLU A 1 85 ? 5.849 5.504 -8.857 1.00 91.88 85 GLU A N 1
ATOM 660 C CA . GLU A 1 85 ? 5.873 6.951 -9.089 1.00 91.88 85 GLU A CA 1
ATOM 661 C C . GLU A 1 85 ? 5.676 7.277 -10.571 1.00 91.88 85 GLU A C 1
ATOM 663 O O . GLU A 1 85 ? 4.844 8.120 -10.924 1.00 91.88 85 GLU A O 1
ATOM 668 N N . GLU A 1 86 ? 6.386 6.569 -11.448 1.00 95.00 86 GLU A N 1
ATOM 669 C CA . GLU A 1 86 ? 6.262 6.746 -12.890 1.00 95.00 86 GLU A CA 1
ATOM 670 C C . GLU A 1 86 ? 4.885 6.296 -13.407 1.00 95.00 86 GLU A C 1
ATOM 672 O O . GLU A 1 86 ? 4.278 6.986 -14.236 1.00 95.00 86 GLU A O 1
ATOM 677 N N . HIS A 1 87 ? 4.332 5.200 -12.872 1.00 90.44 87 HIS A N 1
ATOM 678 C CA . HIS A 1 87 ? 2.964 4.778 -13.176 1.00 90.44 87 HIS A CA 1
ATOM 679 C C . HIS A 1 87 ? 1.946 5.840 -12.764 1.00 90.44 87 HIS A C 1
ATOM 681 O O . HIS A 1 87 ? 1.090 6.219 -13.562 1.00 90.44 87 HIS A O 1
ATOM 687 N N . LEU A 1 88 ? 2.033 6.382 -11.552 1.00 90.06 88 LEU A N 1
ATOM 688 C CA . LEU A 1 88 ? 1.156 7.471 -11.137 1.00 90.06 88 LEU A CA 1
ATOM 689 C C . LEU A 1 88 ? 1.317 8.693 -12.039 1.00 90.06 88 LEU A C 1
ATOM 691 O O . LEU A 1 88 ? 0.320 9.291 -12.442 1.00 90.06 88 LEU A O 1
ATOM 695 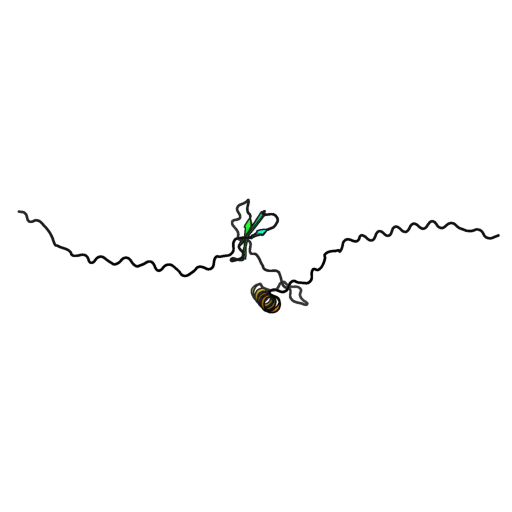N N . ARG A 1 89 ? 2.551 9.063 -12.387 1.00 92.12 89 ARG A N 1
ATOM 696 C CA . ARG A 1 89 ? 2.817 10.205 -13.265 1.00 92.12 89 ARG A CA 1
ATOM 697 C C . ARG A 1 89 ? 2.129 10.050 -14.623 1.00 92.12 89 ARG A C 1
ATOM 699 O O . ARG A 1 89 ? 1.608 11.033 -15.148 1.00 92.12 89 ARG A O 1
ATOM 706 N N . CYS A 1 90 ? 2.110 8.838 -15.171 1.00 91.19 90 CYS A N 1
ATOM 707 C CA . CYS A 1 90 ? 1.541 8.551 -16.486 1.00 91.19 90 CYS A CA 1
ATOM 708 C C . CYS A 1 90 ? 0.028 8.271 -16.467 1.00 91.19 90 CYS A C 1
ATOM 710 O O . CYS A 1 90 ? -0.668 8.663 -17.401 1.00 91.19 90 CYS A O 1
ATOM 712 N N . PHE A 1 91 ? -0.481 7.605 -15.426 1.00 89.06 91 PHE A N 1
ATOM 713 C CA . PHE A 1 91 ? -1.818 6.994 -15.414 1.00 89.06 91 PHE A CA 1
ATOM 714 C C . PHE A 1 91 ? -2.761 7.556 -14.339 1.00 89.06 91 PHE A C 1
ATOM 716 O O . PHE A 1 91 ? -3.920 7.144 -14.258 1.00 89.06 91 PHE A O 1
ATOM 723 N N . LYS A 1 92 ? -2.323 8.500 -13.495 1.00 88.69 92 LYS A N 1
ATOM 724 C CA . LYS A 1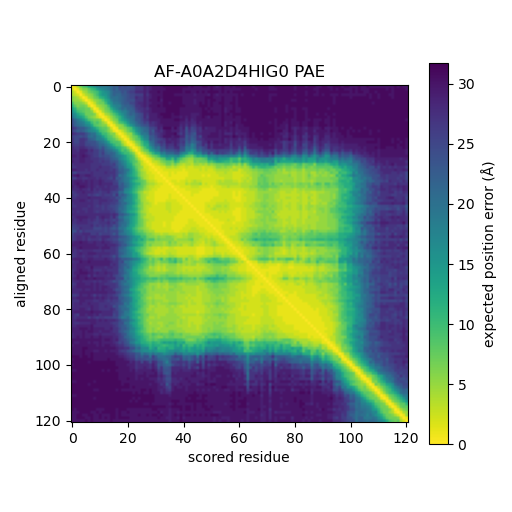 92 ? -3.204 9.106 -12.484 1.00 88.69 92 LYS A CA 1
ATOM 725 C C . LYS A 1 92 ? -4.437 9.733 -13.140 1.00 88.69 92 LYS A C 1
ATOM 727 O O . LYS A 1 92 ? -4.336 10.555 -14.045 1.00 88.69 92 LYS A O 1
ATOM 732 N N . GLY A 1 93 ? -5.614 9.368 -12.634 1.00 85.38 93 GLY A N 1
ATOM 733 C CA . GLY A 1 93 ? -6.902 9.819 -13.171 1.00 85.38 93 GLY A CA 1
ATOM 734 C C . GLY A 1 93 ? -7.409 8.999 -14.360 1.00 85.38 93 GLY A C 1
ATOM 735 O O . GLY A 1 93 ? -8.515 9.254 -14.832 1.00 85.38 93 GLY A O 1
ATOM 736 N N . GLN A 1 94 ? -6.655 7.997 -14.818 1.00 82.12 94 GLN A N 1
ATOM 737 C CA . GLN A 1 94 ? -7.106 7.051 -15.826 1.00 82.12 94 GLN A CA 1
ATOM 738 C C . GLN A 1 94 ? -7.741 5.832 -15.147 1.00 82.12 94 GLN A C 1
ATOM 740 O O . GLN A 1 94 ? -7.119 5.156 -14.331 1.00 82.12 94 GLN A O 1
ATOM 745 N N . GLN A 1 95 ? -8.999 5.543 -15.476 1.00 77.81 95 GLN A N 1
ATOM 746 C CA . GLN A 1 95 ? -9.633 4.285 -15.092 1.00 77.81 95 GLN A CA 1
ATOM 747 C C . GLN A 1 95 ? -9.138 3.202 -16.054 1.00 77.81 95 GLN A C 1
ATOM 749 O O . GLN A 1 95 ? -9.275 3.350 -17.272 1.00 77.81 95 GLN A O 1
ATOM 754 N N . MET A 1 96 ? -8.553 2.120 -15.533 1.00 68.31 96 MET A N 1
ATOM 755 C CA . MET A 1 96 ? -8.305 0.939 -16.360 1.00 68.31 96 MET A CA 1
ATOM 756 C C . MET A 1 96 ? -9.647 0.460 -16.912 1.00 68.31 96 MET A C 1
ATOM 758 O O . MET A 1 96 ? -10.630 0.417 -16.173 1.00 68.31 96 MET A O 1
ATOM 762 N N . GLN A 1 97 ? -9.700 0.149 -18.212 1.00 70.06 97 GLN A N 1
ATOM 763 C CA . GLN A 1 97 ? -10.910 -0.394 -18.829 1.00 70.06 97 GLN A CA 1
ATOM 764 C C . GLN A 1 97 ? -11.407 -1.547 -17.960 1.00 70.06 97 GLN A C 1
ATOM 766 O O . GLN A 1 97 ? -10.608 -2.405 -17.584 1.00 70.06 97 GLN A O 1
ATOM 771 N N . ASN A 1 98 ? -12.689 -1.520 -17.590 1.00 55.34 98 ASN A N 1
ATOM 772 C CA . ASN A 1 98 ? -13.281 -2.556 -16.758 1.00 55.34 98 ASN A CA 1
ATOM 773 C C . ASN A 1 98 ? -13.051 -3.901 -17.455 1.00 55.34 98 ASN A C 1
ATOM 775 O O . ASN A 1 98 ? -13.706 -4.213 -18.448 1.00 55.34 98 ASN A O 1
ATOM 779 N N . PHE A 1 99 ? -12.091 -4.681 -16.963 1.00 54.56 99 PHE A N 1
ATOM 780 C CA . PHE A 1 99 ? -12.006 -6.089 -17.297 1.00 54.56 99 PHE A CA 1
ATOM 781 C C . PHE A 1 99 ? -13.175 -6.732 -16.566 1.00 54.56 99 PHE A C 1
ATOM 783 O O . PHE A 1 99 ? -13.049 -7.142 -15.417 1.00 54.56 99 PHE A O 1
ATOM 790 N N . ASP A 1 100 ? -14.348 -6.724 -17.198 1.00 55.41 100 ASP A N 1
ATOM 791 C CA . ASP A 1 100 ? -15.494 -7.489 -16.737 1.00 55.41 100 ASP A CA 1
ATOM 792 C C . ASP A 1 100 ? -15.023 -8.929 -16.504 1.00 55.41 100 ASP A C 1
ATOM 794 O O . ASP A 1 100 ? -14.711 -9.661 -17.447 1.00 55.41 100 ASP A O 1
ATOM 798 N N . THR A 1 101 ? -14.966 -9.342 -15.238 1.00 56.31 101 THR A N 1
ATOM 799 C CA . THR A 1 101 ? -14.636 -10.695 -14.766 1.00 56.31 101 THR A CA 1
ATOM 800 C C . THR A 1 101 ? -15.737 -11.700 -15.137 1.00 56.31 101 THR A C 1
ATOM 802 O O . THR A 1 101 ? -16.112 -12.571 -14.357 1.00 56.31 101 THR A O 1
ATOM 805 N N . ASN A 1 102 ? -16.291 -11.617 -16.347 1.00 52.81 102 ASN A N 1
ATOM 806 C CA . ASN A 1 102 ? -17.274 -12.553 -16.880 1.00 52.81 102 ASN A CA 1
ATOM 807 C C . ASN A 1 102 ? -16.605 -13.842 -17.403 1.00 52.81 102 ASN A C 1
ATOM 809 O O . ASN A 1 102 ? -16.948 -14.360 -18.464 1.00 52.81 102 ASN A O 1
ATOM 813 N N . VAL A 1 103 ? -15.681 -14.420 -16.628 1.00 55.06 103 VAL A N 1
ATOM 814 C CA . VAL A 1 103 ? -15.270 -15.828 -16.780 1.00 55.06 103 VAL A CA 1
ATOM 815 C C . VAL A 1 103 ? -16.221 -16.693 -15.948 1.00 55.06 103 VAL A C 1
ATOM 817 O O . VAL A 1 103 ? -15.834 -17.390 -15.022 1.00 55.06 103 VAL A O 1
ATOM 820 N N . SER A 1 104 ? -17.510 -16.611 -16.272 1.00 55.78 104 SER A N 1
ATOM 821 C CA . SER A 1 104 ? -18.555 -17.486 -15.734 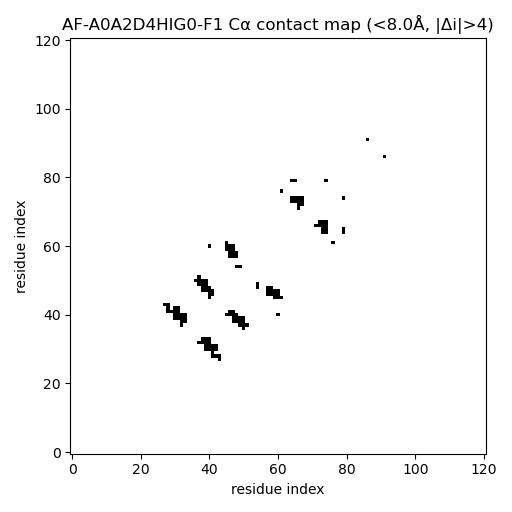1.00 55.78 104 SER A CA 1
ATOM 822 C C . SER A 1 104 ? -19.500 -17.877 -16.863 1.00 55.78 104 SER A C 1
ATOM 824 O O . SER A 1 104 ? -20.673 -17.517 -16.882 1.00 55.78 104 SER A O 1
ATOM 826 N N . LYS A 1 105 ? -18.984 -18.624 -17.840 1.00 49.94 105 LYS A N 1
ATOM 827 C CA . LYS A 1 105 ? -19.825 -19.499 -18.660 1.00 49.94 105 LYS A CA 1
ATOM 828 C C . LYS A 1 105 ? -19.302 -20.924 -18.504 1.00 49.94 105 LYS A C 1
ATOM 830 O O . LYS A 1 105 ? -18.287 -21.245 -19.121 1.00 49.94 105 LYS A O 1
ATOM 835 N N . PRO A 1 106 ? -19.933 -21.779 -17.679 1.00 52.53 106 PRO A N 1
ATOM 836 C CA . PRO A 1 106 ? -19.652 -23.203 -17.739 1.00 52.53 106 PRO A CA 1
ATOM 837 C C . PRO A 1 106 ? -20.067 -23.711 -19.123 1.00 52.53 106 PRO A C 1
ATOM 839 O O . PRO A 1 106 ? -21.198 -23.503 -19.564 1.00 52.53 106 PRO A O 1
ATOM 842 N N . ILE A 1 107 ? -19.131 -24.341 -19.830 1.00 54.59 107 ILE A N 1
ATOM 843 C CA . ILE A 1 107 ? -19.415 -25.050 -21.073 1.00 54.59 107 ILE A CA 1
ATOM 844 C C . ILE A 1 107 ? -20.161 -26.344 -20.732 1.00 54.59 107 ILE A C 1
ATOM 846 O O . ILE A 1 107 ? -19.560 -27.388 -20.499 1.00 54.59 107 ILE A O 1
ATOM 850 N N . ASP A 1 108 ? -21.489 -26.281 -20.653 1.00 58.59 108 ASP A N 1
ATOM 851 C CA . ASP A 1 108 ? -22.308 -27.493 -20.619 1.00 58.59 108 ASP A CA 1
ATOM 852 C C . ASP A 1 108 ? -22.336 -28.089 -22.032 1.00 58.59 108 ASP A C 1
ATOM 854 O O . ASP A 1 108 ? -23.091 -27.660 -22.905 1.00 58.59 108 ASP A O 1
ATOM 858 N N . ARG A 1 109 ? -21.436 -29.042 -22.297 1.00 49.81 109 ARG A N 1
ATOM 859 C CA . ARG A 1 109 ? -21.509 -29.901 -23.483 1.00 49.81 109 ARG A CA 1
ATOM 860 C C . ARG A 1 109 ? -22.025 -31.269 -23.060 1.00 49.81 109 ARG A C 1
ATOM 862 O O . ARG A 1 109 ? -21.249 -32.203 -22.878 1.00 49.81 109 ARG A O 1
ATOM 869 N N . LYS A 1 110 ? -23.345 -31.406 -22.940 1.00 48.97 110 LYS A N 1
ATOM 870 C CA . LYS A 1 110 ? -24.005 -32.715 -22.936 1.00 48.97 110 LYS A CA 1
ATOM 871 C C . LYS A 1 110 ? -24.443 -33.072 -24.357 1.00 48.97 110 LYS A C 1
ATOM 873 O O . LYS A 1 110 ? -25.520 -32.699 -24.809 1.00 48.97 110 LYS A O 1
ATOM 878 N N . GLU A 1 111 ? -23.586 -33.795 -25.073 1.00 43.88 111 GLU A N 1
ATOM 879 C CA . GLU A 1 111 ? -23.913 -34.376 -26.378 1.00 43.88 111 GLU A CA 1
ATOM 880 C C . GLU A 1 111 ? -24.830 -35.594 -26.175 1.00 43.88 111 GLU A C 1
ATOM 882 O O . GLU A 1 111 ? -24.390 -36.680 -25.802 1.00 43.88 111 GLU A O 1
ATOM 887 N N . GLY A 1 112 ? -26.136 -35.392 -26.353 1.00 42.12 112 GLY A N 1
ATOM 888 C CA . GLY A 1 112 ? -27.115 -36.465 -26.492 1.00 42.12 112 GLY A CA 1
ATOM 889 C C . GLY A 1 112 ? -27.268 -36.836 -27.963 1.00 42.12 112 GLY A C 1
ATOM 890 O O . GLY A 1 112 ? -27.968 -36.144 -28.694 1.00 42.12 112 GLY A O 1
ATOM 891 N N . GLY A 1 113 ? -26.626 -37.923 -28.391 1.00 37.88 113 GLY A N 1
ATOM 892 C CA . GLY A 1 113 ? -26.765 -38.482 -29.737 1.00 37.88 113 GLY A CA 1
ATOM 893 C C . GLY A 1 113 ? -27.204 -39.941 -29.685 1.00 37.88 113 GLY A C 1
ATOM 894 O O . GLY A 1 113 ? -26.370 -40.841 -29.682 1.00 37.88 113 GLY A O 1
ATOM 895 N N . ALA A 1 114 ? -28.516 -40.184 -29.641 1.00 43.09 114 ALA A N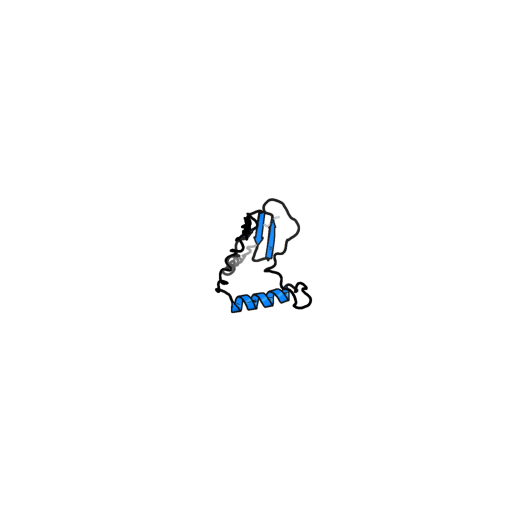 1
ATOM 896 C CA . ALA A 1 114 ? -29.083 -41.493 -29.947 1.00 43.09 114 ALA A CA 1
ATOM 897 C C . ALA A 1 114 ? -28.975 -41.728 -31.461 1.00 43.09 114 ALA A C 1
ATOM 899 O O . ALA A 1 114 ? -29.606 -41.019 -32.243 1.00 43.09 114 ALA A O 1
ATOM 900 N N . GLN A 1 115 ? -28.174 -42.708 -31.883 1.00 41.06 115 GLN A N 1
ATOM 901 C CA . GLN A 1 115 ? -28.099 -43.114 -33.286 1.00 41.06 115 GLN A CA 1
ATOM 902 C C . GLN A 1 115 ? -29.050 -44.291 -33.526 1.00 41.06 115 GLN A C 1
ATOM 904 O O . GLN A 1 115 ? -28.756 -45.433 -33.181 1.00 41.06 115 GLN A O 1
ATOM 909 N N . GLN A 1 116 ? -30.215 -43.981 -34.096 1.00 38.75 116 GLN A N 1
ATOM 910 C CA . GLN A 1 116 ? -31.147 -44.938 -34.689 1.00 38.75 116 GLN A CA 1
ATOM 911 C C . GLN A 1 116 ? -30.609 -45.359 -36.069 1.00 38.75 116 GLN A C 1
ATOM 913 O O . GLN A 1 116 ? -30.408 -44.521 -36.945 1.00 38.75 116 GLN A O 1
ATOM 918 N N . LEU A 1 117 ? -30.385 -46.660 -36.257 1.00 42.44 117 LEU A N 1
ATOM 919 C CA . LEU A 1 117 ? -30.013 -47.286 -37.532 1.00 42.44 117 LEU A CA 1
ATOM 920 C C . LEU A 1 117 ? -31.204 -47.280 -38.512 1.00 42.44 117 LEU A C 1
ATOM 922 O O . LEU A 1 117 ? -32.321 -47.569 -38.067 1.00 42.44 117 LEU A O 1
ATOM 926 N N . PRO A 1 118 ? -30.994 -47.113 -39.832 1.00 44.56 118 PRO A N 1
ATOM 927 C CA . PRO A 1 118 ? -31.908 -47.646 -40.829 1.00 44.56 118 PRO A CA 1
ATOM 928 C C . PRO A 1 118 ? -31.319 -48.884 -41.523 1.00 44.56 118 PRO A C 1
ATOM 930 O O . PRO A 1 118 ? -30.217 -48.870 -42.068 1.00 44.56 118 PRO A O 1
ATOM 933 N N . LEU A 1 119 ? -32.110 -49.958 -41.486 1.00 40.97 119 LEU A N 1
ATOM 934 C CA . LEU A 1 119 ? -32.009 -51.150 -42.325 1.00 40.97 119 LEU A CA 1
ATOM 935 C C . LEU A 1 119 ? -32.294 -50.756 -43.782 1.00 40.97 119 LEU A C 1
ATOM 937 O O . LEU A 1 119 ? -33.282 -50.063 -44.029 1.00 40.97 119 LEU A O 1
ATOM 941 N N . HIS A 1 120 ? -31.486 -51.216 -44.738 1.00 49.38 120 HIS A N 1
ATOM 942 C CA . HIS A 1 120 ? -31.867 -51.189 -46.153 1.00 49.38 120 HIS A CA 1
ATOM 943 C C . HIS A 1 120 ? -32.237 -52.607 -46.614 1.00 49.38 120 HIS A C 1
ATOM 945 O O . HIS A 1 120 ? -31.580 -53.573 -46.221 1.00 49.38 120 HIS A O 1
ATOM 951 N N . SER A 1 121 ? -33.326 -52.701 -47.388 1.00 48.09 121 SER A N 1
ATOM 952 C CA . SER A 1 121 ? -33.758 -53.891 -48.142 1.00 48.09 121 SER A CA 1
ATOM 953 C C . SER A 1 121 ? -32.828 -54.216 -49.299 1.00 48.09 121 SER A C 1
ATOM 955 O O . SER A 1 121 ? -32.223 -53.266 -49.850 1.00 48.09 121 SER A O 1
#

Solvent-accessible surface area (backbone atoms only — not comparable to full-atom values): 8652 Å² total; per-residue (Å²): 141,82,88,88,83,85,81,92,78,84,75,79,83,75,78,75,78,78,76,76,74,81,70,90,72,78,78,75,81,77,61,44,69,37,89,92,59,52,26,35,31,36,74,91,77,32,35,45,42,60,65,88,56,92,70,95,70,84,38,78,56,74,97,70,86,48,61,43,84,95,74,68,42,77,51,58,67,74,62,45,47,54,56,49,52,52,46,46,74,75,43,66,93,60,79,75,78,82,77,72,83,75,87,76,74,83,83,82,78,81,86,84,77,87,83,82,85,82,87,81,134

InterPro domains:
  IPR058055 PA-PLA1 [PTHR23509] (26-95)